Protein AF-B9SFF4-F1 (afdb_monomer)

pLDDT: mean 82.7, std 11.86, range [52.84, 96.25]

Structure (mmCIF, N/CA/C/O backbone):
data_AF-B9SFF4-F1
#
_entry.id   AF-B9SFF4-F1
#
loop_
_atom_site.group_PDB
_atom_site.id
_atom_site.type_symbol
_atom_site.label_atom_id
_atom_site.label_alt_id
_atom_site.label_comp_id
_atom_site.label_asym_id
_atom_site.label_entity_id
_atom_site.label_seq_id
_atom_site.pdbx_PDB_ins_code
_atom_site.Cartn_x
_atom_site.Cartn_y
_atom_site.Cartn_z
_atom_site.occupancy
_atom_site.B_iso_or_equiv
_atom_site.auth_seq_id
_atom_site.auth_comp_id
_atom_site.auth_asym_id
_atom_site.auth_atom_id
_atom_site.pdbx_PDB_model_num
ATOM 1 N N . MET A 1 1 ? 4.832 2.774 -7.794 1.00 82.06 1 MET A N 1
ATOM 2 C CA . MET A 1 1 ? 5.122 2.215 -9.134 1.00 82.06 1 MET A CA 1
ATOM 3 C C . MET A 1 1 ? 5.232 0.711 -9.022 1.00 82.06 1 MET A C 1
ATOM 5 O O . MET A 1 1 ? 5.577 0.241 -7.940 1.00 82.06 1 MET A O 1
ATOM 9 N N . SER A 1 2 ? 4.952 -0.020 -10.103 1.00 88.50 2 SER A N 1
ATOM 10 C CA . SER A 1 2 ? 5.217 -1.456 -10.120 1.00 88.50 2 SER A CA 1
ATOM 11 C C . SER A 1 2 ? 6.720 -1.743 -10.038 1.00 88.50 2 SER A C 1
ATOM 13 O O . SER A 1 2 ? 7.526 -0.940 -10.527 1.00 88.50 2 SER A O 1
ATOM 15 N N . PRO A 1 3 ? 7.124 -2.835 -9.371 1.00 88.44 3 PRO A N 1
ATOM 16 C CA . PRO A 1 3 ? 8.533 -3.142 -9.155 1.00 88.44 3 PRO A CA 1
ATOM 17 C C . PRO A 1 3 ? 9.284 -3.375 -10.472 1.00 88.44 3 PRO A C 1
ATOM 19 O O . PRO A 1 3 ? 10.407 -2.907 -10.626 1.00 88.44 3 PRO A O 1
ATOM 22 N N . GLU A 1 4 ? 8.665 -4.024 -11.455 1.00 87.94 4 GLU A N 1
ATOM 23 C CA . GLU A 1 4 ? 9.257 -4.280 -12.769 1.00 87.94 4 GLU A CA 1
ATOM 24 C C . GLU A 1 4 ? 9.444 -3.007 -13.606 1.00 87.94 4 GLU A C 1
ATOM 26 O O . GLU A 1 4 ? 10.439 -2.880 -14.325 1.00 87.94 4 GLU A O 1
ATOM 31 N N . PHE A 1 5 ? 8.541 -2.031 -13.466 1.00 89.31 5 PHE A N 1
ATOM 32 C CA . PHE A 1 5 ? 8.710 -0.723 -14.088 1.00 89.31 5 PHE A CA 1
ATOM 33 C C . PHE A 1 5 ? 9.810 0.080 -13.385 1.00 89.31 5 PHE A C 1
ATOM 35 O O . PHE A 1 5 ? 10.687 0.630 -14.045 1.00 89.31 5 PHE A O 1
ATOM 42 N N . ALA A 1 6 ? 9.812 0.111 -12.050 1.00 87.56 6 ALA A N 1
ATOM 43 C CA . ALA A 1 6 ? 10.777 0.887 -11.271 1.00 87.56 6 ALA A CA 1
ATOM 44 C C . ALA A 1 6 ? 12.217 0.359 -11.387 1.00 87.56 6 ALA A C 1
ATOM 46 O O . ALA A 1 6 ? 13.158 1.147 -11.434 1.00 87.56 6 ALA A O 1
ATOM 47 N N . LEU A 1 7 ? 12.390 -0.966 -11.424 1.00 90.31 7 LEU A N 1
ATOM 48 C CA . LEU A 1 7 ? 13.707 -1.607 -11.460 1.00 90.31 7 LEU A CA 1
ATOM 49 C C . LEU A 1 7 ? 14.220 -1.839 -12.885 1.00 90.31 7 LEU A C 1
ATOM 51 O O . LEU A 1 7 ? 15.427 -1.803 -13.107 1.00 90.31 7 LEU A O 1
ATOM 55 N N . GLY A 1 8 ? 13.324 -2.109 -13.838 1.00 88.69 8 GLY A N 1
ATOM 56 C CA . GLY A 1 8 ? 13.692 -2.537 -15.191 1.00 88.69 8 GLY A CA 1
ATOM 57 C C . GLY A 1 8 ? 13.165 -1.653 -16.317 1.00 88.69 8 GLY A C 1
ATOM 58 O O . GLY A 1 8 ? 13.424 -1.958 -17.478 1.00 88.69 8 GLY A O 1
ATOM 59 N N . GLY A 1 9 ? 12.398 -0.600 -16.015 1.00 89.62 9 GLY A N 1
ATOM 60 C CA . GLY A 1 9 ? 11.740 0.230 -17.030 1.00 89.62 9 GLY A CA 1
ATOM 61 C C . GLY A 1 9 ? 10.693 -0.524 -17.855 1.00 89.62 9 GLY A C 1
ATOM 62 O O . GLY A 1 9 ? 10.333 -0.081 -18.944 1.00 89.62 9 GLY A O 1
ATOM 63 N N . ILE A 1 10 ? 10.223 -1.682 -17.376 1.00 91.25 10 ILE A N 1
ATOM 64 C CA . ILE A 1 10 ? 9.306 -2.546 -18.120 1.00 91.25 10 ILE A CA 1
ATOM 65 C C . ILE A 1 10 ? 7.899 -1.956 -18.042 1.00 91.25 10 ILE A C 1
ATOM 67 O O . ILE A 1 10 ? 7.218 -2.074 -17.025 1.00 91.25 10 ILE A O 1
ATOM 71 N N . PHE A 1 11 ? 7.459 -1.339 -19.137 1.00 89.25 11 PHE A N 1
ATOM 72 C CA . PHE A 1 11 ? 6.085 -0.878 -19.298 1.00 89.25 11 PHE A CA 1
ATOM 73 C C . PHE A 1 11 ? 5.214 -1.986 -19.896 1.00 89.25 11 PHE A C 1
ATOM 75 O O . PHE A 1 11 ? 5.551 -2.591 -20.914 1.00 89.25 11 PHE A O 1
ATOM 82 N N . SER A 1 12 ? 4.088 -2.262 -19.251 1.00 93.88 12 SER A N 1
ATOM 83 C CA . SER A 1 12 ? 3.116 -3.264 -19.680 1.00 93.88 12 SER A CA 1
ATOM 84 C C . SER A 1 12 ? 1.727 -2.975 -19.112 1.00 93.88 12 SER A C 1
ATOM 86 O O . SER A 1 12 ? 1.584 -2.277 -18.106 1.00 93.88 12 SER A O 1
ATOM 88 N N . GLU A 1 13 ? 0.704 -3.616 -19.675 1.00 96.25 13 GLU A N 1
ATOM 89 C CA . GLU A 1 13 ? -0.645 -3.619 -19.090 1.00 96.25 13 GLU A CA 1
ATOM 90 C C . GLU A 1 13 ? -0.635 -4.101 -17.626 1.00 96.25 13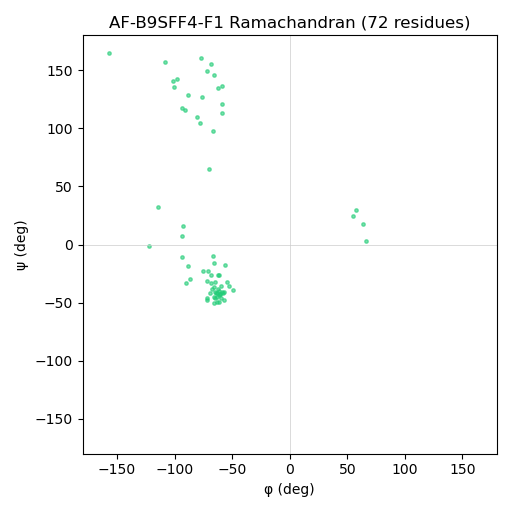 GLU A C 1
ATOM 92 O O . GLU A 1 13 ? -1.400 -3.618 -16.799 1.00 96.25 13 GLU A O 1
ATOM 97 N N . LYS A 1 14 ? 0.274 -5.018 -17.260 1.00 93.94 14 LYS A N 1
ATOM 98 C CA . LYS A 1 14 ? 0.412 -5.508 -15.877 1.00 93.94 14 LYS A CA 1
ATOM 99 C C . LYS A 1 14 ? 0.953 -4.437 -14.931 1.00 93.94 14 LYS A C 1
ATOM 101 O O . LYS A 1 14 ? 0.427 -4.291 -13.829 1.00 93.94 14 LYS A O 1
ATOM 106 N N . SER A 1 15 ? 1.951 -3.671 -15.373 1.00 93.25 15 SER A N 1
ATOM 107 C CA . SER A 1 15 ? 2.498 -2.553 -14.592 1.00 93.25 15 SER A CA 1
ATOM 108 C C . SER A 1 15 ? 1.479 -1.429 -14.386 1.00 93.25 15 SER A C 1
ATOM 110 O O . SER A 1 15 ? 1.471 -0.781 -13.334 1.00 93.25 15 SER A O 1
ATOM 112 N N . ASP A 1 16 ? 0.587 -1.239 -15.363 1.00 94.06 16 ASP A N 1
ATOM 113 C CA . ASP A 1 16 ? -0.505 -0.271 -15.283 1.00 94.06 16 ASP A CA 1
ATOM 114 C C . ASP A 1 16 ? -1.582 -0.735 -14.292 1.00 94.06 16 ASP A C 1
ATOM 116 O O . ASP A 1 16 ? -1.910 -0.009 -13.356 1.00 94.06 16 ASP A O 1
ATOM 120 N N . VAL A 1 17 ? -2.022 -1.999 -14.379 1.00 96.12 17 VAL A N 1
ATOM 121 C CA . VAL A 1 17 ? -2.957 -2.603 -13.407 1.00 96.12 17 VAL A CA 1
ATOM 122 C C . VAL A 1 17 ? -2.411 -2.540 -11.979 1.00 96.12 17 VAL A C 1
ATOM 124 O O . VAL A 1 17 ? -3.156 -2.229 -11.049 1.00 96.12 17 VAL A O 1
ATOM 127 N N . PHE A 1 18 ? -1.115 -2.798 -11.785 1.00 93.31 18 PHE A N 1
ATOM 128 C CA . PHE A 1 18 ? -0.487 -2.660 -10.472 1.00 93.31 18 PHE A CA 1
ATOM 129 C C . PHE A 1 18 ? -0.576 -1.219 -9.959 1.00 93.31 18 PHE A C 1
ATOM 131 O O . PHE A 1 18 ? -0.996 -0.985 -8.826 1.00 93.31 18 PHE A O 1
ATOM 138 N N . SER A 1 19 ? -0.191 -0.246 -10.787 1.00 92.69 19 SER A N 1
ATOM 139 C CA . SER A 1 19 ? -0.182 1.168 -10.397 1.00 92.69 19 SER A CA 1
ATOM 140 C C . SER A 1 19 ? -1.596 1.692 -10.134 1.00 92.69 19 SER A C 1
ATOM 142 O O . SER A 1 19 ? -1.798 2.430 -9.172 1.00 92.69 19 SER A O 1
ATOM 144 N N . PHE A 1 20 ? -2.582 1.236 -10.908 1.00 94.62 20 PHE A N 1
ATOM 145 C CA . PHE A 1 20 ? -3.997 1.485 -10.651 1.00 94.62 20 PHE A CA 1
ATOM 146 C C . PHE A 1 20 ? -4.451 0.911 -9.301 1.00 94.62 20 PHE A C 1
ATOM 148 O O . PHE A 1 20 ? -5.148 1.586 -8.548 1.00 94.62 20 PHE A O 1
ATOM 155 N N . GLY A 1 21 ? -4.018 -0.304 -8.951 1.00 94.06 21 GLY A N 1
ATOM 156 C CA . GLY A 1 21 ? -4.299 -0.900 -7.644 1.00 94.06 21 GLY A CA 1
ATOM 157 C C . GLY A 1 21 ? -3.740 -0.073 -6.483 1.00 94.06 21 GLY A C 1
ATOM 158 O O . GLY A 1 21 ? -4.436 0.153 -5.497 1.00 94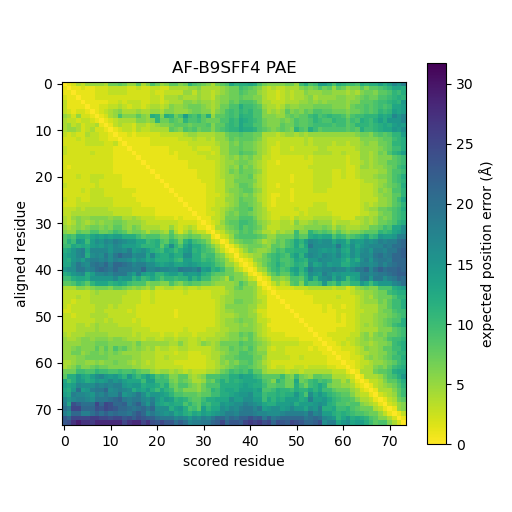.06 21 GLY A O 1
ATOM 159 N N . VAL A 1 22 ? -2.513 0.440 -6.617 1.00 92.19 22 VAL A N 1
ATOM 160 C CA . VAL A 1 22 ? -1.921 1.352 -5.622 1.00 92.19 22 VAL A CA 1
ATOM 161 C C . VAL A 1 22 ? -2.721 2.648 -5.517 1.00 92.19 22 VAL A C 1
ATOM 163 O O . VAL A 1 22 ? -3.038 3.059 -4.407 1.00 92.19 22 VAL A O 1
ATOM 166 N N . LEU A 1 23 ? -3.104 3.248 -6.647 1.00 93.12 23 LEU A N 1
ATOM 167 C CA . LEU A 1 23 ? -3.933 4.454 -6.664 1.00 93.12 23 LEU A CA 1
ATOM 168 C C . LEU A 1 23 ? -5.277 4.228 -5.959 1.00 93.12 23 LEU A C 1
ATOM 170 O O . LEU A 1 23 ? -5.733 5.081 -5.202 1.00 93.12 23 LEU A O 1
ATOM 174 N N . LEU A 1 24 ? -5.908 3.070 -6.167 1.00 93.00 24 LEU A N 1
ATOM 175 C CA . LEU A 1 24 ? -7.142 2.722 -5.470 1.00 93.00 24 LEU A CA 1
ATOM 176 C C . LEU A 1 24 ? -6.926 2.654 -3.954 1.00 93.00 24 LEU A C 1
ATOM 178 O O . LEU A 1 24 ? -7.741 3.197 -3.213 1.00 93.00 24 LEU A O 1
ATOM 182 N N . LEU A 1 25 ? -5.826 2.043 -3.497 1.00 91.69 25 LEU A N 1
ATOM 183 C CA . LEU A 1 25 ? -5.461 2.010 -2.077 1.00 91.69 25 LEU A CA 1
ATOM 184 C C . LEU A 1 25 ? -5.238 3.421 -1.515 1.00 91.69 25 LEU A C 1
ATOM 186 O O . LEU A 1 25 ? -5.683 3.702 -0.405 1.00 91.69 25 LEU A O 1
ATOM 190 N N . GLU A 1 26 ? -4.609 4.322 -2.272 1.00 90.88 26 GLU A N 1
ATOM 191 C CA . GLU A 1 26 ? -4.431 5.724 -1.867 1.00 90.88 26 GLU A CA 1
ATOM 192 C C . GLU A 1 26 ? -5.775 6.457 -1.739 1.00 90.88 26 GLU A C 1
ATOM 194 O O . GLU A 1 26 ? -5.992 7.186 -0.774 1.00 90.88 26 GLU A O 1
ATOM 199 N N . ILE A 1 27 ? -6.709 6.227 -2.669 1.00 90.62 27 ILE A N 1
ATOM 200 C CA . ILE A 1 27 ? -8.045 6.839 -2.641 1.00 90.62 27 ILE A CA 1
ATOM 201 C C . ILE A 1 27 ? -8.848 6.351 -1.434 1.00 90.62 27 ILE A C 1
ATOM 203 O O . ILE A 1 27 ? -9.409 7.168 -0.705 1.00 90.62 27 ILE A O 1
ATOM 207 N N . VAL A 1 28 ? -8.924 5.033 -1.220 1.00 90.25 28 VAL A N 1
ATOM 208 C CA . VAL A 1 28 ? -9.764 4.478 -0.146 1.00 90.25 28 VAL A CA 1
ATOM 209 C C . VAL A 1 28 ? -9.184 4.749 1.235 1.00 90.25 28 VAL A C 1
ATOM 211 O O . VAL A 1 28 ? -9.957 4.931 2.169 1.00 90.25 28 VAL A O 1
ATOM 214 N N . SER A 1 29 ? -7.855 4.814 1.364 1.00 88.19 29 SER A N 1
ATOM 215 C CA . SER A 1 29 ? -7.194 5.096 2.643 1.00 88.19 29 SER A CA 1
ATOM 216 C C . SER A 1 29 ? -6.982 6.576 2.929 1.00 88.19 29 SER A C 1
ATOM 218 O O . SER A 1 29 ? -6.739 6.947 4.075 1.00 88.19 29 SER A O 1
ATOM 220 N N . GLY A 1 30 ? -7.042 7.433 1.906 1.00 87.38 30 GLY A N 1
ATOM 221 C CA . GLY A 1 30 ? -6.657 8.840 2.015 1.00 87.38 30 GLY A CA 1
ATOM 222 C C . GLY A 1 30 ? -5.158 9.052 2.279 1.00 87.38 30 GLY A C 1
ATOM 223 O O . GLY A 1 30 ? -4.719 10.194 2.424 1.00 87.38 30 GLY A O 1
ATOM 224 N N . ASN A 1 31 ? -4.364 7.979 2.328 1.00 85.19 31 ASN A N 1
ATOM 225 C CA . ASN A 1 31 ? -2.934 8.014 2.590 1.00 85.19 31 ASN A CA 1
ATOM 226 C C . ASN A 1 31 ? -2.156 7.943 1.276 1.00 85.19 31 ASN A C 1
ATOM 228 O O . ASN A 1 31 ? -2.507 7.210 0.357 1.00 85.19 31 ASN A O 1
ATOM 232 N N . LYS A 1 32 ? -1.049 8.682 1.196 1.00 83.88 32 LYS A N 1
ATOM 233 C CA . LYS A 1 32 ? -0.092 8.532 0.092 1.00 83.88 32 LYS A CA 1
ATOM 234 C C . LYS A 1 32 ? 0.666 7.219 0.257 1.00 83.88 32 LYS A C 1
ATOM 236 O O . LYS A 1 32 ? 0.944 6.825 1.389 1.00 83.8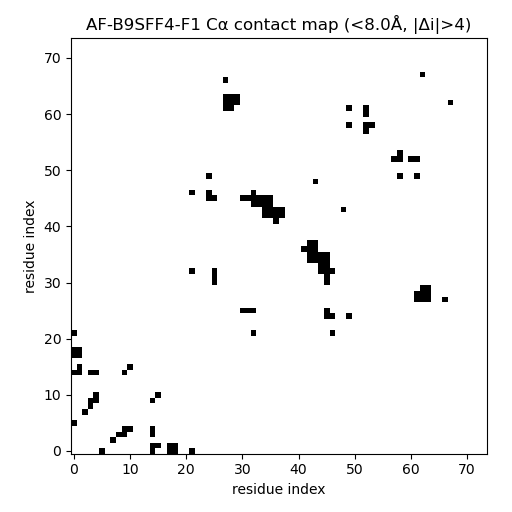8 32 LYS A O 1
ATOM 241 N N . ASN A 1 33 ? 1.085 6.599 -0.845 1.00 79.62 33 ASN A N 1
ATOM 242 C CA . ASN A 1 33 ? 1.993 5.451 -0.842 1.00 79.62 33 ASN A CA 1
ATOM 243 C C . ASN A 1 33 ? 3.423 5.866 -0.429 1.00 79.62 33 ASN A C 1
ATOM 245 O O . ASN A 1 33 ? 4.367 5.835 -1.219 1.00 79.62 33 ASN A O 1
ATOM 249 N N . SER A 1 34 ? 3.553 6.307 0.818 1.00 72.25 34 SER A N 1
ATOM 250 C CA . SER A 1 34 ? 4.793 6.597 1.523 1.00 72.25 34 SER A CA 1
ATOM 251 C C . SER A 1 34 ? 5.014 5.520 2.577 1.00 72.25 34 SER A C 1
ATOM 253 O O . SER A 1 34 ? 4.063 4.879 3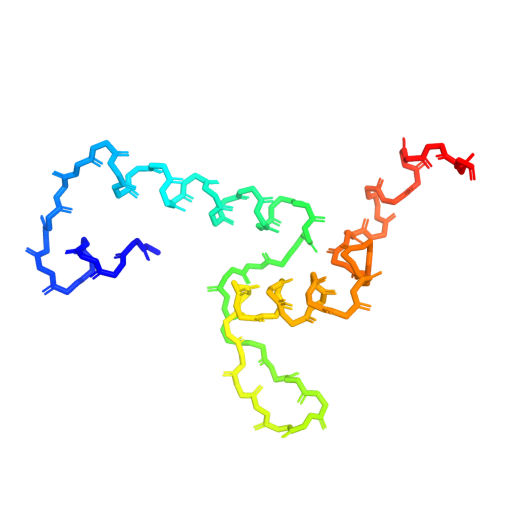.020 1.00 72.25 34 SER A O 1
ATOM 255 N N . PHE A 1 35 ? 6.265 5.336 2.990 1.00 66.31 35 PHE A N 1
ATOM 256 C CA . PHE A 1 35 ? 6.569 4.531 4.167 1.00 66.31 35 PHE A CA 1
ATOM 257 C C . PHE A 1 35 ? 5.845 5.137 5.374 1.00 66.31 35 PHE A C 1
ATOM 259 O O . PHE A 1 35 ? 6.022 6.325 5.659 1.00 66.31 35 PHE A O 1
ATOM 266 N N . GLN A 1 36 ? 4.984 4.341 6.004 1.00 63.16 36 GLN A N 1
ATOM 267 C CA . GLN A 1 36 ? 4.363 4.649 7.286 1.00 63.16 36 GLN A CA 1
ATOM 268 C C . GLN A 1 36 ? 5.091 3.870 8.377 1.00 63.16 36 GLN A C 1
ATOM 270 O O . GLN A 1 36 ? 5.475 2.715 8.177 1.00 63.16 36 GLN A O 1
ATOM 275 N N . ASP A 1 37 ? 5.272 4.525 9.518 1.00 59.25 37 ASP A N 1
ATOM 276 C CA . ASP A 1 37 ? 5.750 3.883 10.733 1.00 59.25 37 ASP A CA 1
ATOM 277 C C . ASP A 1 37 ? 4.550 3.182 11.382 1.00 59.25 37 ASP A C 1
ATOM 279 O O . ASP A 1 37 ? 3.603 3.832 11.828 1.00 59.25 37 ASP A O 1
ATOM 283 N N . ASP A 1 38 ? 4.543 1.849 11.353 1.00 65.69 38 ASP A N 1
ATOM 284 C CA . ASP A 1 38 ? 3.576 1.039 12.100 1.00 65.69 38 ASP A CA 1
ATOM 285 C C . ASP A 1 38 ? 3.971 0.981 13.591 1.00 65.69 38 ASP A C 1
ATOM 287 O O . ASP A 1 38 ? 5.135 1.166 13.939 1.00 65.69 38 ASP A O 1
ATOM 291 N N . GLU A 1 39 ? 3.024 0.631 14.471 1.00 61.88 39 GLU A N 1
ATOM 292 C CA . GLU A 1 39 ? 3.239 0.518 15.933 1.00 61.88 39 GLU A CA 1
ATOM 293 C C . GLU A 1 39 ? 4.372 -0.451 16.339 1.00 61.88 39 GLU A C 1
ATOM 295 O O . GLU A 1 39 ? 4.869 -0.383 17.459 1.00 61.88 39 GLU A O 1
ATOM 300 N N . ASP A 1 40 ? 4.788 -1.339 15.429 1.00 67.50 40 ASP A N 1
ATOM 301 C CA . ASP A 1 40 ? 5.885 -2.300 15.613 1.00 67.50 40 ASP A CA 1
ATOM 302 C C . ASP A 1 40 ? 7.257 -1.766 15.121 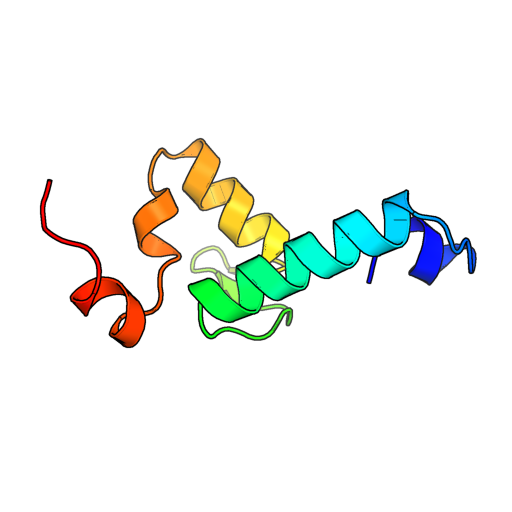1.00 67.50 40 ASP A C 1
ATOM 304 O O . ASP A 1 40 ? 8.159 -2.566 14.864 1.00 67.50 40 ASP A O 1
ATOM 308 N N . ASP A 1 41 ? 7.410 -0.451 14.904 1.00 57.72 41 ASP A N 1
ATOM 309 C CA . ASP A 1 41 ? 8.597 0.198 14.302 1.00 57.72 41 ASP A CA 1
ATOM 310 C C . ASP A 1 41 ? 8.980 -0.375 12.919 1.00 57.72 41 ASP A C 1
ATOM 312 O O . ASP A 1 41 ? 10.129 -0.325 12.469 1.00 57.72 41 ASP A O 1
ATOM 316 N N . GLN A 1 42 ? 8.005 -0.952 12.213 1.00 62.66 42 GLN A N 1
ATOM 317 C CA . GLN A 1 42 ? 8.199 -1.456 10.859 1.00 62.66 42 GLN A CA 1
ATOM 318 C C . GLN A 1 42 ? 7.796 -0.378 9.861 1.00 62.66 42 GLN 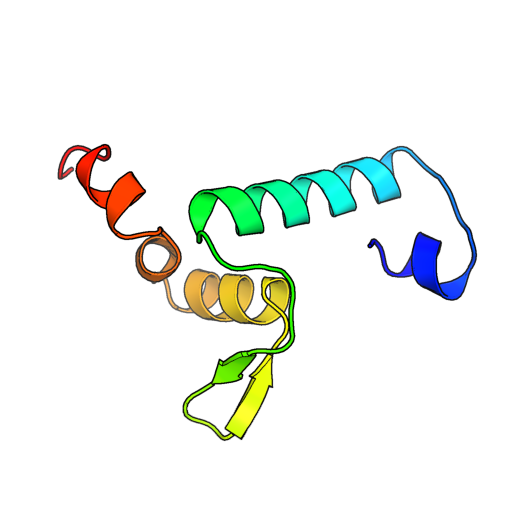A C 1
ATOM 320 O O . GLN A 1 42 ? 6.629 -0.003 9.785 1.00 62.66 42 GLN A O 1
ATOM 325 N N . HIS A 1 43 ? 8.752 0.078 9.050 1.00 64.06 43 HIS A N 1
ATOM 326 C CA . HIS A 1 43 ? 8.458 0.904 7.882 1.00 64.06 43 HIS A CA 1
ATOM 327 C C . HIS A 1 43 ? 7.689 0.064 6.854 1.00 64.06 43 HIS A C 1
ATOM 329 O O . HIS A 1 43 ? 8.282 -0.702 6.085 1.00 64.06 43 HIS A O 1
ATOM 335 N N . LEU A 1 44 ? 6.363 0.185 6.838 1.00 71.56 44 LEU A N 1
ATOM 336 C CA . LEU A 1 44 ? 5.509 -0.530 5.899 1.00 71.56 44 LEU A CA 1
ATOM 337 C C . LEU A 1 44 ? 5.091 0.396 4.755 1.00 71.56 44 LEU A C 1
ATOM 339 O O . LEU A 1 44 ? 4.737 1.559 4.939 1.00 71.56 44 LEU A O 1
ATOM 343 N N . SER A 1 45 ? 5.157 -0.132 3.530 1.00 85.56 45 SER A N 1
ATOM 344 C CA . SER A 1 45 ? 4.499 0.510 2.391 1.00 85.56 45 SER A CA 1
ATOM 345 C C . SER A 1 45 ? 2.981 0.408 2.557 1.00 85.56 45 SER A C 1
ATOM 347 O O . SER A 1 45 ? 2.495 -0.546 3.172 1.00 85.56 45 SER A O 1
ATOM 349 N N . LEU A 1 46 ? 2.223 1.316 1.937 1.00 87.88 46 LEU A N 1
ATOM 350 C CA . LEU A 1 46 ? 0.755 1.275 1.951 1.00 87.88 46 LEU A CA 1
ATOM 351 C C . LEU A 1 46 ? 0.201 -0.088 1.496 1.00 87.88 46 LEU A C 1
ATOM 353 O O . LEU A 1 46 ? -0.777 -0.588 2.046 1.00 87.88 46 LEU A O 1
ATOM 357 N N . ILE A 1 47 ? 0.864 -0.727 0.528 1.00 89.94 47 ILE A N 1
ATOM 358 C CA . ILE A 1 47 ? 0.512 -2.069 0.043 1.00 89.94 47 ILE A CA 1
ATOM 359 C C . ILE A 1 47 ? 0.723 -3.118 1.143 1.00 89.94 47 ILE A C 1
ATOM 361 O O . ILE A 1 47 ? -0.140 -3.967 1.364 1.00 89.94 47 ILE A O 1
ATOM 365 N N . SER A 1 48 ? 1.858 -3.061 1.844 1.00 89.00 48 SER A N 1
ATOM 366 C CA . SER A 1 48 ? 2.179 -3.982 2.940 1.00 89.00 48 SER A CA 1
ATOM 367 C C . SER A 1 48 ? 1.195 -3.834 4.101 1.00 89.00 48 SER A C 1
ATOM 369 O O . SER A 1 48 ? 0.734 -4.835 4.652 1.00 89.00 48 SER A O 1
ATOM 371 N N . TYR A 1 49 ? 0.836 -2.594 4.435 1.00 87.62 49 TYR A N 1
ATOM 372 C CA . TYR A 1 49 ? -0.163 -2.282 5.451 1.00 87.62 49 TYR A CA 1
ATOM 373 C C . TYR A 1 49 ? -1.555 -2.807 5.063 1.00 87.62 49 TYR A C 1
ATOM 375 O O . TYR A 1 49 ? -2.174 -3.555 5.826 1.00 87.62 49 TYR A O 1
ATOM 383 N N . ALA A 1 50 ? -2.010 -2.531 3.835 1.00 90.12 50 ALA A N 1
ATOM 384 C CA . ALA A 1 50 ? -3.275 -3.048 3.313 1.00 90.12 50 ALA A CA 1
ATOM 385 C C . ALA A 1 50 ? -3.324 -4.587 3.338 1.00 90.12 50 ALA A C 1
ATOM 387 O O . ALA A 1 50 ? -4.324 -5.179 3.749 1.00 90.12 50 ALA A O 1
ATOM 388 N N . TRP A 1 51 ? -2.223 -5.250 2.970 1.00 91.06 51 TRP A N 1
ATOM 389 C CA . TRP A 1 51 ? -2.109 -6.708 3.028 1.00 91.06 51 TRP A CA 1
ATOM 390 C C . TRP A 1 51 ? -2.176 -7.259 4.462 1.00 91.06 51 TRP A C 1
ATOM 392 O O . TRP A 1 51 ? -2.846 -8.268 4.708 1.00 91.06 51 TRP A O 1
ATOM 402 N N . LYS A 1 52 ? -1.521 -6.595 5.426 1.00 90.00 52 LYS A N 1
ATOM 403 C CA . LYS A 1 52 ? -1.564 -6.941 6.860 1.00 90.00 52 LYS A CA 1
ATOM 404 C C . LYS A 1 52 ? -2.996 -6.873 7.396 1.00 90.00 52 LYS A C 1
ATOM 406 O O . LYS A 1 52 ? -3.436 -7.811 8.063 1.00 90.00 52 LYS A O 1
ATOM 411 N N . LEU A 1 53 ? -3.732 -5.805 7.080 1.00 90.50 53 LEU A N 1
ATOM 412 C CA . LEU A 1 53 ? -5.136 -5.642 7.467 1.00 90.50 53 LEU A CA 1
ATOM 413 C C . LEU A 1 53 ? -6.042 -6.688 6.812 1.00 90.50 53 LEU A C 1
ATOM 415 O O . LEU A 1 53 ? -6.833 -7.332 7.505 1.00 90.50 53 LEU A O 1
ATOM 419 N N . TRP A 1 54 ? -5.885 -6.917 5.505 1.00 90.44 54 TRP A N 1
ATOM 420 C CA . TRP A 1 54 ? -6.636 -7.938 4.773 1.00 90.44 54 TRP A CA 1
ATOM 421 C C . TRP A 1 54 ? -6.449 -9.330 5.386 1.00 90.44 54 TRP A C 1
ATOM 423 O O . TRP A 1 54 ? -7.422 -10.017 5.694 1.00 90.44 54 TRP A O 1
ATOM 433 N N . SER A 1 55 ? -5.200 -9.710 5.667 1.00 91.94 55 SER A N 1
ATOM 434 C CA . SER A 1 55 ? -4.851 -11.005 6.270 1.00 91.94 55 SER A CA 1
ATOM 435 C C . SER A 1 55 ? -5.454 -11.197 7.667 1.00 91.94 55 SER A C 1
ATOM 437 O O . SER A 1 55 ? -5.698 -12.325 8.089 1.00 91.94 55 SER A O 1
ATOM 439 N N . LYS A 1 56 ? -5.715 -10.100 8.388 1.00 93.44 56 LYS A N 1
ATOM 440 C CA . LYS A 1 56 ? -6.345 -10.094 9.717 1.00 93.44 56 LYS A CA 1
ATOM 441 C C . LYS A 1 56 ? -7.868 -9.912 9.669 1.00 93.44 56 LYS A C 1
ATOM 443 O O . LYS A 1 56 ? -8.473 -9.757 10.724 1.00 93.44 56 LYS A O 1
ATOM 448 N N . SER A 1 57 ? -8.491 -9.933 8.485 1.00 91.81 57 SER A N 1
ATOM 449 C CA . SER A 1 57 ? -9.923 -9.631 8.291 1.00 91.81 57 SER A CA 1
ATOM 450 C C . SER A 1 57 ? -10.340 -8.241 8.798 1.00 91.81 57 SER A C 1
ATOM 452 O O . SER A 1 57 ? -11.479 -8.029 9.200 1.00 91.81 57 S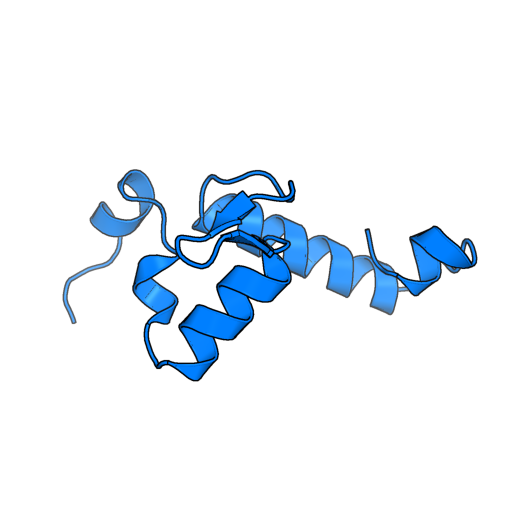ER A O 1
ATOM 454 N N . LYS A 1 58 ? -9.410 -7.281 8.766 1.00 89.44 58 LYS A N 1
ATOM 455 C CA . LYS A 1 58 ? -9.580 -5.891 9.213 1.00 89.44 58 LYS A CA 1
ATOM 456 C C . LYS A 1 58 ? -9.474 -4.900 8.054 1.00 89.44 58 LYS A C 1
ATOM 458 O O . LYS A 1 58 ? -8.978 -3.794 8.203 1.00 89.44 58 LYS A O 1
ATOM 463 N N . ALA A 1 59 ? -9.904 -5.307 6.861 1.00 87.50 59 ALA A N 1
ATOM 464 C CA . ALA A 1 59 ? -9.769 -4.488 5.657 1.00 87.50 59 ALA A CA 1
ATOM 465 C C . ALA A 1 59 ? -10.518 -3.144 5.747 1.00 87.50 59 ALA A C 1
ATOM 467 O O . ALA A 1 59 ? -10.112 -2.185 5.101 1.00 87.50 59 ALA A O 1
ATOM 468 N N . LEU A 1 60 ? -11.582 -3.067 6.555 1.00 87.81 60 LEU A N 1
ATOM 469 C CA . LEU A 1 60 ? -12.341 -1.831 6.771 1.00 87.81 60 LEU A CA 1
ATOM 470 C C . LEU A 1 60 ? -11.544 -0.770 7.537 1.00 87.81 60 LEU A C 1
ATOM 472 O O . LEU A 1 60 ? -11.763 0.411 7.299 1.00 87.81 60 LEU A O 1
ATOM 476 N N . ASP A 1 61 ? -10.574 -1.173 8.361 1.00 87.31 61 ASP A N 1
ATOM 477 C CA . ASP A 1 61 ? -9.696 -0.252 9.097 1.00 87.31 61 ASP A CA 1
ATOM 478 C C . ASP A 1 61 ? -8.788 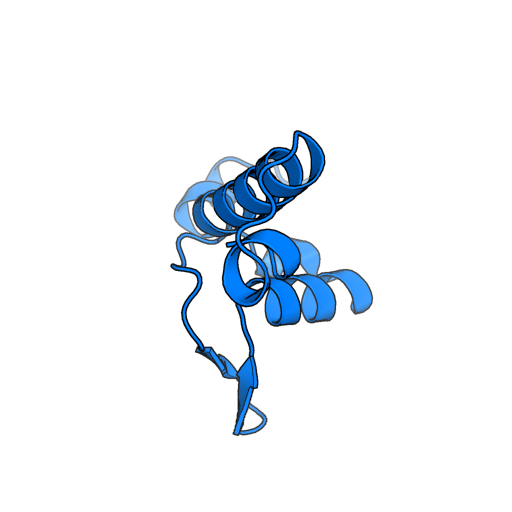0.551 8.144 1.00 87.31 61 ASP A C 1
ATOM 480 O O . ASP A 1 61 ? -8.214 1.564 8.531 1.00 87.31 61 ASP A O 1
ATOM 484 N N . LEU A 1 62 ? -8.660 0.112 6.885 1.00 87.12 62 LEU A N 1
ATOM 485 C CA . LEU A 1 62 ? -7.951 0.852 5.845 1.00 87.12 62 LEU A CA 1
ATOM 486 C C . LEU A 1 62 ? -8.769 2.043 5.328 1.00 87.12 62 LEU A C 1
ATOM 488 O O . LEU A 1 62 ? -8.188 2.944 4.736 1.00 87.12 62 LEU A O 1
ATOM 492 N N . ILE A 1 63 ? -10.098 2.035 5.473 1.00 86.56 63 ILE A N 1
ATOM 493 C CA . ILE A 1 63 ? -10.979 3.022 4.845 1.00 86.56 63 ILE A CA 1
ATOM 494 C C . ILE A 1 63 ? -10.900 4.343 5.607 1.00 86.56 63 ILE A C 1
ATOM 496 O O . ILE A 1 63 ? -11.129 4.399 6.812 1.00 86.56 63 ILE A O 1
ATOM 500 N N . TYR A 1 64 ? -10.619 5.422 4.881 1.00 79.75 64 TYR A N 1
ATOM 501 C CA . TYR A 1 64 ? -10.582 6.767 5.435 1.00 79.75 64 TYR A CA 1
ATOM 502 C C . TYR A 1 64 ? -11.927 7.144 6.064 1.00 79.75 64 TYR A C 1
ATOM 504 O O . TYR A 1 64 ? -12.977 6.952 5.451 1.00 79.75 64 TYR A O 1
ATOM 512 N N . GLU A 1 65 ? -11.896 7.759 7.247 1.00 70.50 65 GLU A N 1
ATOM 513 C CA . GLU A 1 65 ? -13.078 8.142 8.037 1.00 70.50 65 GLU A CA 1
ATOM 514 C C . GLU A 1 65 ? -14.137 8.905 7.210 1.00 70.50 65 GLU A C 1
ATOM 516 O O . GLU A 1 65 ? -15.336 8.648 7.327 1.00 70.50 65 GLU A O 1
ATOM 521 N N . ALA A 1 66 ? -13.715 9.799 6.302 1.00 68.44 66 ALA A N 1
ATOM 522 C CA . ALA A 1 66 ? -14.652 10.550 5.457 1.00 68.44 66 ALA A CA 1
ATOM 523 C C . ALA A 1 66 ? -15.344 9.692 4.379 1.00 68.44 66 ALA A C 1
ATOM 525 O O . ALA A 1 66 ? -16.421 10.055 3.909 1.00 68.44 66 ALA A O 1
ATOM 526 N N . LEU A 1 67 ? -14.747 8.561 3.989 1.00 69.44 67 LEU A N 1
ATOM 527 C CA . LEU A 1 67 ? -15.370 7.539 3.143 1.00 69.44 67 LEU A CA 1
ATOM 528 C C . LEU A 1 67 ? -16.173 6.524 3.965 1.00 69.44 67 LEU A C 1
ATOM 530 O O . LEU A 1 67 ? -17.174 6.010 3.469 1.00 69.44 67 LEU A O 1
ATOM 534 N N . ALA A 1 68 ? -15.782 6.257 5.213 1.00 67.12 68 ALA A N 1
ATOM 535 C CA . ALA A 1 68 ? -16.471 5.307 6.084 1.00 67.12 68 ALA A CA 1
ATOM 536 C C . ALA A 1 68 ? -17.940 5.704 6.328 1.00 67.12 68 ALA A C 1
ATOM 538 O O . ALA A 1 68 ? -18.818 4.846 6.315 1.00 67.12 68 ALA A O 1
ATOM 539 N N . GLY A 1 69 ? -18.232 7.007 6.431 1.00 67.44 69 GLY A N 1
ATOM 540 C CA . GLY A 1 69 ? -19.601 7.528 6.562 1.00 67.44 69 GLY A CA 1
ATOM 541 C C . GLY A 1 69 ? -20.510 7.332 5.335 1.00 67.44 69 GLY A C 1
ATOM 542 O O . GLY A 1 69 ? -21.713 7.570 5.434 1.00 67.44 69 GLY A O 1
ATOM 543 N N . LEU A 1 70 ? -19.967 6.907 4.187 1.00 68.62 70 LEU A N 1
ATOM 544 C CA . LEU A 1 70 ? -20.735 6.581 2.975 1.00 68.62 70 LEU A CA 1
ATOM 545 C C . LEU A 1 70 ? -21.098 5.093 2.881 1.00 68.62 70 LEU A C 1
ATOM 547 O O . LEU A 1 70 ? -21.901 4.721 2.023 1.00 68.62 70 LEU A O 1
ATOM 551 N N . ILE A 1 71 ? -20.520 4.242 3.732 1.00 68.38 71 ILE A N 1
ATOM 552 C CA . ILE A 1 71 ? -20.791 2.805 3.733 1.00 68.38 71 ILE A CA 1
ATOM 553 C C . ILE A 1 71 ? -21.949 2.550 4.705 1.00 68.38 71 ILE A C 1
ATOM 555 O O . ILE A 1 71 ? -21.803 2.803 5.902 1.00 68.38 71 ILE A O 1
ATOM 559 N N . PRO A 1 72 ? -23.116 2.072 4.235 1.00 59.53 72 PRO A N 1
ATOM 560 C CA . PRO A 1 72 ? -24.194 1.701 5.139 1.00 59.53 72 PRO A CA 1
ATOM 561 C C . PRO A 1 72 ? -23.723 0.561 6.046 1.00 59.53 72 PRO A C 1
ATOM 563 O O . PRO A 1 72 ? -23.106 -0.393 5.569 1.00 59.53 72 PRO A O 1
ATOM 566 N N . ALA A 1 73 ? -24.010 0.665 7.346 1.00 59.75 73 ALA A N 1
ATOM 567 C CA . ALA A 1 73 ? -23.778 -0.426 8.285 1.00 59.75 73 ALA A CA 1
ATOM 568 C C . ALA A 1 73 ? -24.578 -1.652 7.811 1.00 59.75 73 ALA A C 1
ATOM 570 O O . ALA A 1 73 ? -25.808 -1.596 7.748 1.00 59.75 73 ALA A O 1
ATOM 571 N N . VAL A 1 74 ? -23.859 -2.699 7.401 1.00 52.84 74 VAL A N 1
ATOM 572 C CA . VAL A 1 74 ? -24.416 -4.002 7.000 1.00 52.84 74 VAL A CA 1
ATOM 573 C C . VAL A 1 74 ? -24.838 -4.787 8.231 1.00 52.84 74 VAL A C 1
ATOM 575 O O . VAL A 1 74 ? -24.077 -4.766 9.225 1.00 52.84 74 VAL A O 1
#

Sequence (74 aa):
MSPEFALGGIFSEKSDVFSFGVLLLEIVSGNKNSFQDDEDDQHLSLISYAWKLWSKSKALDLIYEALAGLIPAV

Mean predicted aligned error: 6.84 Å

Organism: Ricinus communis (NCBI:txid3988)

InterPro domains:
  IPR000719 Protein kinase domain [PS50011] (1-74)
  IPR001245 Serine-threonine/tyrosine-protein kinase, catalytic domain [PF07714] (1-65)
  IPR011009 Protein kinase-like domain superfamily [SSF56112] (1-63)

Foldseek 3Di:
DDPCCVPPVDDDPVSVVVVVVQVVLCVQQVDHQAQDQDPVRDRDGSVRVCVVCVVVVNNVVSGHPVVNVVDPDD

Radius of gyration: 14.03 Å; Cα contacts (8 Å, |Δi|>4): 65; chains: 1; bounding box: 38×22×36 Å

Secondary structure (DSSP, 8-state):
--HHHHHH----HHHHHHHHHHHHHHHHH---SS-EE-TTS-EE-HHHHHHHHHHTT-GGGGS-HHHHTTS---

Solvent-accessible surface area (backbone atoms only — not comparable to full-atom values): 4401 Å² total; per-residue (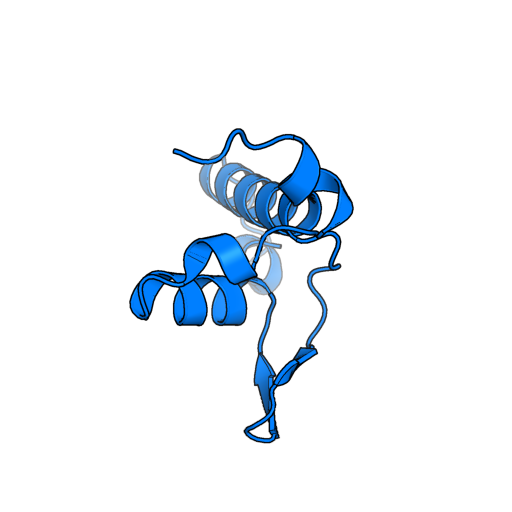Å²): 121,30,68,57,34,74,75,68,67,47,82,48,74,67,37,48,54,46,37,50,52,51,51,50,52,26,65,47,35,71,44,71,86,46,76,38,80,42,99,82,77,42,76,32,43,50,67,54,47,52,50,54,28,46,76,68,76,38,52,69,79,50,43,23,71,87,57,47,79,72,56,77,90,125

Nearest PDB structures (foldseek):
  8jup-assembly1_A  TM=8.539E-01  e=5.049E-03  Oryza sativa Japonica Group
  6cth-assembly1_A  TM=8.405E-01  e=4.436E-03  Theobroma cacao
  5tos-assembly2_B  TM=7.537E-01  e=1.029E-02  Arabidopsis thaliana
  7ctx-assembly2_B  TM=7.950E-01  e=4.563E-02  Arabidopsis thaliana
  8hoa-assembly1_A  TM=7.748E-01  e=4.563E-02  Saccharum hybrid cultivar